Protein AF-A0A7X0U115-F1 (afdb_monomer_lite)

Secondary structure (DSSP, 8-state):
-EEEEEEESSS----EETTTTEEPPP-SGGG--EEEEEEEEEEE---SS-S--PEEEEEEEEE------EE-----

pLDDT: mean 79.02, std 15.34, range [39.66, 93.31]

Organism: NCBI:txid46180

Sequence (76 aa):
MVEVGYYSPGGQIVLYDSLSGTELPNLALNGRKGHYRIRVHHAWFPWKGEAQSGQRLLIMAYPGKGNKEIVHRNRK

Structure (mmCIF, N/CA/C/O backbone):
data_AF-A0A7X0U115-F1
#
_entry.id   AF-A0A7X0U115-F1
#
loop_
_atom_site.group_PDB
_atom_site.id
_atom_site.type_symbol
_atom_site.label_atom_id
_atom_site.label_alt_id
_atom_site.label_comp_id
_atom_site.label_asym_id
_atom_site.label_entity_id
_atom_site.label_seq_id
_atom_site.pdbx_PDB_ins_code
_atom_site.Cartn_x
_atom_site.Cartn_y
_atom_site.Cartn_z
_atom_site.occupancy
_atom_site.B_iso_or_equiv
_atom_site.auth_seq_id
_atom_site.auth_comp_id
_atom_site.auth_asym_id
_atom_site.auth_atom_id
_atom_site.pdbx_PDB_model_num
ATOM 1 N N . MET A 1 1 ? 12.592 -11.611 2.136 1.00 75.81 1 MET A N 1
ATOM 2 C CA . MET A 1 1 ? 11.243 -10.996 2.129 1.00 75.81 1 MET A CA 1
ATOM 3 C C . MET A 1 1 ? 11.254 -9.847 3.123 1.00 75.81 1 MET A C 1
ATOM 5 O O . MET A 1 1 ? 11.837 -10.007 4.187 1.00 75.81 1 MET A O 1
ATOM 9 N N . VAL A 1 2 ? 10.650 -8.708 2.793 1.00 86.50 2 VAL A N 1
ATOM 10 C CA . VAL A 1 2 ? 10.526 -7.566 3.717 1.00 86.50 2 VAL A CA 1
ATOM 11 C C . VAL A 1 2 ? 9.050 -7.321 3.992 1.00 86.50 2 VAL A C 1
ATOM 13 O O . VAL A 1 2 ? 8.247 -7.381 3.065 1.00 86.50 2 VAL A O 1
ATOM 16 N N . GLU A 1 3 ? 8.685 -7.068 5.244 1.00 89.50 3 GLU A N 1
ATOM 17 C CA . GLU A 1 3 ? 7.344 -6.632 5.620 1.00 89.50 3 GLU A CA 1
ATOM 18 C C . GLU A 1 3 ? 7.418 -5.372 6.480 1.00 89.50 3 GLU A C 1
ATOM 20 O O . GLU A 1 3 ? 8.171 -5.312 7.447 1.00 89.50 3 GLU A O 1
ATOM 25 N N . VAL A 1 4 ? 6.606 -4.372 6.154 1.00 88.62 4 VAL A N 1
ATOM 26 C CA . VAL A 1 4 ? 6.538 -3.103 6.885 1.00 88.62 4 VAL A CA 1
ATOM 27 C C . VAL A 1 4 ? 5.104 -2.792 7.290 1.00 88.62 4 VAL A C 1
ATOM 29 O O . VAL A 1 4 ? 4.149 -3.134 6.590 1.00 88.62 4 VAL A O 1
ATOM 32 N N . GLY A 1 5 ? 4.950 -2.135 8.437 1.00 90.88 5 GLY A N 1
ATOM 33 C CA . GLY A 1 5 ? 3.692 -1.500 8.812 1.00 90.88 5 GLY A CA 1
ATOM 34 C C . GLY A 1 5 ? 3.552 -0.147 8.121 1.00 90.88 5 GLY A C 1
ATOM 35 O O . GLY A 1 5 ? 4.498 0.634 8.115 1.00 90.88 5 GLY A O 1
ATOM 36 N N . TYR A 1 6 ? 2.375 0.145 7.572 1.00 88.81 6 TYR A N 1
ATOM 37 C CA . TYR A 1 6 ? 2.074 1.430 6.944 1.00 88.81 6 TYR A CA 1
ATOM 38 C C . TYR A 1 6 ? 0.704 1.940 7.389 1.00 88.81 6 TYR A C 1
ATOM 40 O O . TYR A 1 6 ? -0.262 1.180 7.439 1.00 88.81 6 TYR A O 1
ATOM 48 N N . TYR A 1 7 ? 0.599 3.227 7.711 1.00 91.19 7 TYR A N 1
ATOM 49 C CA . TYR A 1 7 ? -0.681 3.874 7.986 1.00 91.19 7 TYR A CA 1
ATOM 50 C C . TYR A 1 7 ? -1.091 4.700 6.768 1.00 91.19 7 TYR A C 1
ATOM 52 O O . TYR A 1 7 ? -0.396 5.649 6.419 1.00 91.19 7 TYR A O 1
ATOM 60 N N . SER A 1 8 ? -2.211 4.345 6.131 1.00 90.94 8 SER A N 1
ATOM 61 C CA . SER A 1 8 ? -2.776 5.100 5.009 1.00 90.94 8 SER A CA 1
ATOM 62 C C . SER A 1 8 ? -3.875 6.042 5.517 1.00 90.94 8 SER A C 1
ATOM 64 O O . SER A 1 8 ? -5.004 5.593 5.747 1.00 90.94 8 SER A O 1
ATOM 66 N N . PRO A 1 9 ? -3.593 7.344 5.709 1.00 89.88 9 PRO A N 1
ATOM 67 C CA . PRO A 1 9 ? -4.604 8.308 6.144 1.00 89.88 9 PRO A CA 1
ATOM 68 C C . PRO A 1 9 ? -5.619 8.619 5.035 1.00 89.88 9 PRO A C 1
ATOM 70 O O . PRO A 1 9 ? -6.797 8.844 5.310 1.00 89.88 9 PRO A O 1
ATOM 73 N N . GLY A 1 10 ? -5.164 8.618 3.778 1.00 92.38 10 GLY A N 1
ATOM 74 C CA . GLY A 1 10 ? -5.967 8.976 2.608 1.00 92.38 10 GLY A CA 1
ATOM 75 C C . GLY A 1 10 ? -6.707 7.807 1.960 1.00 92.38 10 GLY A C 1
ATOM 76 O O . GLY A 1 10 ? -7.587 8.043 1.142 1.00 92.38 10 GLY A O 1
ATOM 77 N N . GLY A 1 11 ? -6.387 6.559 2.319 1.00 92.75 11 GLY A N 1
ATOM 78 C CA . GLY A 1 11 ? -6.914 5.393 1.604 1.00 92.75 11 GLY A CA 1
ATOM 79 C C . GLY A 1 11 ? -6.255 5.198 0.238 1.00 92.75 11 GLY A C 1
ATOM 80 O O . GLY A 1 11 ? -6.856 4.644 -0.679 1.00 92.75 11 GLY A O 1
ATOM 81 N N . GLN A 1 12 ? -5.021 5.674 0.095 1.00 93.31 12 GLN A N 1
ATOM 82 C CA . GLN A 1 12 ? -4.190 5.484 -1.084 1.00 93.31 12 GLN A CA 1
ATOM 83 C C . GLN A 1 12 ? -2.828 4.948 -0.655 1.00 93.31 12 GLN A C 1
ATOM 85 O O . GLN A 1 12 ? -2.278 5.359 0.372 1.00 93.31 12 GLN A O 1
ATOM 90 N N . ILE A 1 13 ? -2.329 3.981 -1.417 1.00 92.75 13 ILE A N 1
ATOM 91 C CA . ILE A 1 13 ? -0.999 3.393 -1.287 1.00 92.75 13 ILE A CA 1
ATOM 92 C C . ILE A 1 13 ? -0.489 3.209 -2.713 1.00 92.75 13 ILE A C 1
ATOM 94 O O . ILE A 1 13 ? -0.817 2.222 -3.366 1.00 92.75 13 ILE A O 1
ATOM 98 N N . VAL A 1 14 ? 0.268 4.186 -3.201 1.00 92.00 14 VAL A N 1
ATOM 99 C CA . VAL A 1 14 ? 0.818 4.201 -4.560 1.00 92.00 14 VAL A CA 1
ATOM 100 C C . VAL A 1 14 ? 2.329 4.046 -4.469 1.00 92.00 14 VAL A C 1
ATOM 102 O O . VAL A 1 14 ? 2.968 4.644 -3.602 1.00 92.00 14 VAL A O 1
ATOM 105 N N . LEU A 1 15 ? 2.887 3.210 -5.339 1.00 88.44 15 LEU A N 1
ATOM 106 C CA . LEU A 1 15 ? 4.326 3.016 -5.455 1.00 88.44 15 LEU A CA 1
ATOM 107 C C . LEU A 1 15 ? 4.787 3.595 -6.780 1.00 88.44 15 LEU A C 1
ATOM 109 O O . LEU A 1 15 ? 4.204 3.303 -7.819 1.00 88.44 15 LEU A O 1
ATOM 113 N N . TYR A 1 16 ? 5.836 4.397 -6.715 1.00 90.06 16 TYR A N 1
ATOM 114 C CA . TYR A 1 16 ? 6.351 5.140 -7.847 1.00 90.06 16 TYR A CA 1
ATOM 115 C C . TYR A 1 16 ? 7.844 4.866 -7.989 1.00 90.06 16 TYR A C 1
ATOM 117 O O . TYR A 1 16 ? 8.603 5.026 -7.029 1.00 90.06 16 TYR A O 1
ATOM 125 N N . ASP A 1 17 ? 8.254 4.434 -9.176 1.00 85.94 17 ASP A N 1
ATOM 126 C CA . ASP A 1 17 ? 9.653 4.386 -9.572 1.00 85.94 17 ASP A CA 1
ATOM 127 C C . ASP A 1 17 ? 10.025 5.719 -10.225 1.00 85.94 17 ASP A C 1
ATOM 129 O O . ASP A 1 17 ? 9.670 5.993 -11.371 1.00 85.94 17 ASP A O 1
ATOM 133 N N . SER A 1 18 ? 10.768 6.547 -9.493 1.00 84.06 18 SER A N 1
ATOM 134 C CA . SER A 1 18 ? 11.185 7.866 -9.963 1.00 84.06 18 SER A CA 1
ATOM 135 C C . SER A 1 18 ? 12.185 7.842 -11.112 1.00 84.06 18 SER A C 1
ATOM 137 O O . SER A 1 18 ? 12.345 8.869 -11.768 1.00 84.06 18 SER A O 1
ATOM 139 N N . LEU A 1 19 ? 12.843 6.708 -11.370 1.00 86.75 19 LEU A N 1
ATOM 140 C CA . LEU A 1 19 ? 13.822 6.584 -12.448 1.00 86.75 19 LEU A CA 1
ATOM 141 C C . LEU A 1 19 ? 13.154 6.288 -13.790 1.00 86.75 19 LEU A C 1
ATOM 143 O O . LEU A 1 19 ? 13.535 6.871 -14.801 1.00 86.75 19 LEU A O 1
ATOM 147 N N . SER A 1 20 ? 12.161 5.397 -13.806 1.00 85.25 20 SER A N 1
ATOM 148 C CA . SER A 1 20 ? 11.406 5.075 -15.025 1.00 85.25 20 SER A CA 1
ATOM 149 C C . SER A 1 20 ? 10.143 5.920 -15.207 1.00 85.25 20 SER A C 1
ATOM 151 O O . SER A 1 20 ? 9.570 5.926 -16.293 1.00 85.25 20 SER A O 1
ATOM 1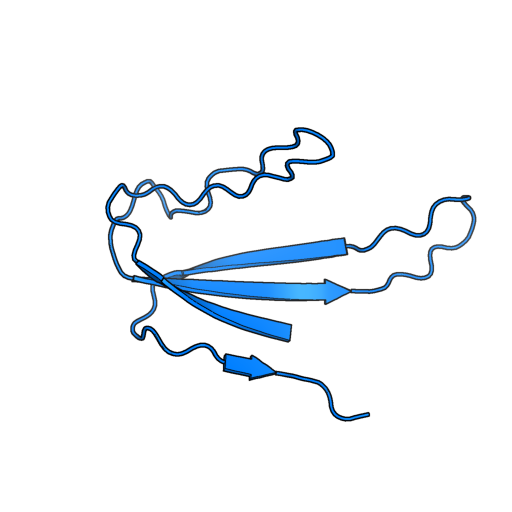53 N N . GLY A 1 21 ? 9.690 6.613 -14.158 1.00 88.06 21 GLY A N 1
ATOM 154 C CA . GLY A 1 21 ? 8.391 7.286 -14.128 1.00 88.06 21 GLY A CA 1
ATOM 155 C C . GLY A 1 21 ? 7.210 6.322 -13.982 1.00 88.06 21 GLY A C 1
ATOM 156 O O . GLY A 1 21 ? 6.063 6.725 -14.166 1.00 88.06 21 GLY A O 1
ATOM 157 N N . THR A 1 22 ? 7.467 5.046 -13.678 1.00 86.75 22 THR A N 1
ATOM 158 C CA . THR A 1 22 ? 6.418 4.029 -13.573 1.00 86.75 22 THR A CA 1
ATOM 159 C C . THR A 1 22 ? 5.665 4.173 -12.258 1.00 86.75 22 THR A C 1
ATOM 161 O O . THR A 1 22 ? 6.244 4.062 -11.176 1.00 86.75 22 THR A O 1
ATOM 164 N N . GLU A 1 23 ? 4.350 4.338 -12.349 1.00 89.19 23 GLU A N 1
ATOM 165 C CA . GLU A 1 23 ? 3.440 4.267 -11.211 1.00 89.19 23 GLU A CA 1
ATOM 166 C C . GLU A 1 23 ? 2.746 2.899 -11.170 1.00 89.19 23 GLU A C 1
ATOM 168 O O . GLU A 1 23 ? 2.242 2.403 -12.180 1.00 89.19 23 GLU A O 1
ATOM 173 N N . LEU A 1 24 ? 2.725 2.271 -9.995 1.00 86.88 24 LEU A N 1
ATOM 174 C CA . LEU A 1 24 ? 1.991 1.032 -9.762 1.00 86.88 24 LEU A CA 1
ATOM 175 C C . LEU A 1 24 ? 0.557 1.321 -9.292 1.00 86.88 24 LEU A C 1
ATOM 177 O O . LEU A 1 24 ? 0.312 2.351 -8.661 1.00 86.88 24 LEU A O 1
ATOM 181 N N . PRO A 1 25 ? -0.389 0.387 -9.513 1.00 89.38 25 PRO A N 1
ATOM 182 C CA . PRO A 1 25 ? -1.768 0.548 -9.067 1.00 89.38 25 PRO A CA 1
ATOM 183 C C . PRO A 1 25 ? -1.887 0.850 -7.571 1.00 89.38 25 PRO A C 1
ATOM 185 O O . PRO A 1 25 ? -1.105 0.354 -6.757 1.00 89.38 25 PRO A O 1
ATOM 188 N N . ASN A 1 26 ? -2.929 1.597 -7.199 1.00 92.06 26 ASN A N 1
ATOM 189 C CA . ASN A 1 26 ? -3.259 1.837 -5.798 1.00 92.06 26 ASN A CA 1
ATOM 190 C C . ASN A 1 26 ? -3.529 0.509 -5.069 1.00 92.06 26 ASN A C 1
ATOM 192 O O . ASN A 1 26 ? -4.467 -0.216 -5.397 1.00 92.06 26 ASN A O 1
ATOM 196 N N . LEU A 1 27 ? -2.725 0.223 -4.048 1.00 92.12 27 LEU A N 1
ATOM 197 C CA . LEU A 1 27 ? -2.787 -1.010 -3.265 1.00 92.12 27 LEU A CA 1
ATOM 198 C C . LEU A 1 27 ? -3.741 -0.922 -2.066 1.00 92.12 27 LEU A C 1
ATOM 200 O O . LEU A 1 27 ? -3.942 -1.912 -1.360 1.00 92.12 27 LEU A O 1
ATOM 204 N N . ALA A 1 28 ? -4.321 0.248 -1.792 1.00 91.75 28 ALA A N 1
ATOM 205 C CA . ALA A 1 28 ? -5.319 0.379 -0.740 1.00 91.75 28 ALA A CA 1
ATOM 206 C C . ALA A 1 28 ? -6.592 -0.393 -1.113 1.00 91.75 28 ALA A C 1
ATOM 208 O O . ALA A 1 28 ? -7.154 -0.216 -2.192 1.00 91.75 28 ALA A O 1
ATOM 209 N N . LEU A 1 29 ? -7.092 -1.210 -0.187 1.00 89.00 29 LEU A N 1
ATOM 210 C CA . LEU A 1 29 ? -8.285 -2.023 -0.414 1.00 89.00 29 LEU A CA 1
ATOM 211 C C . LEU A 1 29 ? -9.521 -1.131 -0.512 1.00 89.00 29 LEU A C 1
ATOM 213 O O . LEU A 1 29 ? -10.031 -0.679 0.511 1.00 89.00 29 LEU A O 1
ATOM 217 N N . ASN A 1 30 ? -10.002 -0.879 -1.730 1.00 88.50 30 ASN A N 1
ATOM 218 C CA . ASN A 1 30 ? -11.197 -0.074 -2.006 1.00 88.50 30 ASN A CA 1
ATOM 219 C C . ASN A 1 30 ? -11.199 1.280 -1.270 1.00 88.50 30 ASN A C 1
ATOM 221 O O . ASN A 1 30 ? -12.197 1.671 -0.668 1.00 88.50 30 ASN A O 1
ATOM 225 N N . GLY A 1 31 ? -10.058 1.977 -1.242 1.00 88.25 31 GLY A N 1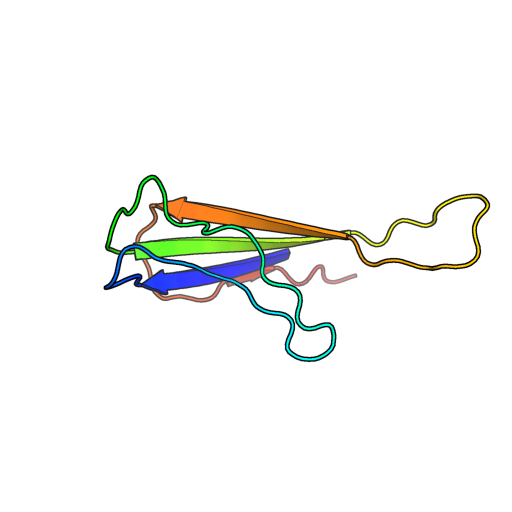
ATOM 226 C CA . GLY A 1 31 ? -9.951 3.276 -0.566 1.00 88.25 31 GLY A CA 1
ATOM 227 C C . GLY A 1 31 ? -9.935 3.204 0.967 1.00 88.25 31 GLY A C 1
ATOM 228 O O . GLY A 1 31 ? -10.066 4.228 1.642 1.00 88.25 31 GLY A O 1
ATOM 229 N N . ARG A 1 32 ? -9.789 2.010 1.556 1.00 90.44 32 ARG A N 1
ATOM 230 C CA . ARG A 1 32 ? -9.767 1.840 3.011 1.00 90.44 32 ARG A CA 1
ATOM 231 C C . ARG A 1 32 ? -8.601 2.606 3.630 1.00 90.44 32 ARG A C 1
ATOM 233 O O . ARG A 1 32 ? -7.436 2.381 3.303 1.00 90.44 32 ARG A O 1
ATOM 240 N N . LYS A 1 33 ? -8.935 3.429 4.618 1.00 92.69 33 LYS A N 1
ATOM 241 C CA . LYS A 1 33 ? -7.991 4.121 5.498 1.00 92.69 33 LYS A CA 1
ATOM 242 C C . LYS A 1 33 ? -7.538 3.210 6.641 1.00 92.69 33 LYS A C 1
ATOM 244 O O . LYS A 1 33 ? -8.233 2.259 7.012 1.00 92.69 33 LYS A O 1
ATOM 249 N N . GLY A 1 34 ? -6.394 3.527 7.233 1.00 91.56 34 GLY A N 1
ATOM 250 C CA . GLY A 1 34 ? -5.902 2.873 8.443 1.00 91.56 34 GLY A CA 1
ATOM 251 C C . GLY A 1 34 ? -4.630 2.058 8.237 1.00 91.56 34 GLY A C 1
ATOM 252 O O . GLY A 1 34 ? -3.850 2.315 7.324 1.00 91.56 34 GLY A O 1
ATOM 253 N N . HIS A 1 35 ? -4.398 1.097 9.133 1.00 92.94 35 HIS A N 1
ATOM 254 C CA . HIS A 1 35 ? -3.158 0.324 9.161 1.00 92.94 35 HIS A CA 1
ATOM 255 C C . HIS A 1 35 ? -3.159 -0.849 8.178 1.00 92.94 35 HIS A C 1
ATOM 257 O O . HIS A 1 35 ? -4.079 -1.675 8.149 1.00 92.94 35 HIS A O 1
ATOM 263 N N . TYR A 1 36 ? -2.060 -0.937 7.443 1.00 92.88 36 TYR A N 1
ATOM 264 C CA . TYR A 1 36 ? -1.722 -1.986 6.505 1.00 92.88 36 TYR A CA 1
ATOM 265 C C . TYR A 1 36 ? -0.391 -2.626 6.875 1.00 92.88 36 TYR A C 1
ATOM 267 O O . TYR A 1 36 ? 0.479 -2.019 7.504 1.00 92.88 36 TYR A O 1
ATOM 275 N N . ARG A 1 37 ? -0.223 -3.854 6.404 1.00 91.81 37 ARG A N 1
ATOM 276 C CA . ARG A 1 37 ? 1.068 -4.504 6.236 1.00 91.81 37 ARG A CA 1
ATOM 277 C C . ARG A 1 37 ? 1.376 -4.551 4.751 1.00 91.81 37 ARG A C 1
ATOM 279 O O . ARG A 1 37 ? 0.555 -5.031 3.970 1.00 91.81 37 ARG A O 1
ATOM 286 N N . ILE A 1 38 ? 2.543 -4.037 4.381 1.00 90.81 38 ILE A N 1
ATOM 287 C CA . ILE A 1 38 ? 3.067 -4.108 3.021 1.00 90.81 38 ILE A CA 1
ATOM 288 C C . ILE A 1 38 ? 4.173 -5.153 3.024 1.00 90.81 38 ILE A C 1
ATOM 290 O O . ILE A 1 38 ? 5.160 -5.010 3.745 1.00 90.81 38 ILE A O 1
ATOM 294 N N . ARG A 1 39 ? 4.006 -6.207 2.231 1.00 90.31 39 ARG A N 1
ATOM 295 C CA . ARG A 1 39 ? 4.955 -7.311 2.108 1.00 90.31 39 ARG A CA 1
ATOM 296 C C . ARG A 1 39 ? 5.545 -7.333 0.707 1.00 90.31 39 ARG A C 1
ATOM 298 O O . ARG A 1 39 ? 4.809 -7.357 -0.275 1.00 90.31 39 ARG A O 1
ATOM 305 N N . VAL A 1 40 ? 6.871 -7.368 0.631 1.00 88.56 40 VAL A N 1
ATOM 306 C CA . VAL A 1 40 ? 7.637 -7.387 -0.615 1.00 88.56 40 VAL A CA 1
ATOM 307 C C . VAL A 1 40 ? 8.442 -8.679 -0.707 1.00 88.56 40 VAL A C 1
ATOM 309 O O . VAL A 1 40 ? 9.318 -8.973 0.121 1.00 88.56 40 VAL A O 1
ATOM 312 N N . HIS A 1 41 ? 8.160 -9.448 -1.753 1.00 84.75 41 HIS A N 1
ATOM 313 C CA . HIS A 1 41 ? 8.958 -10.595 -2.160 1.00 84.75 41 HIS A CA 1
ATOM 314 C C . HIS A 1 41 ? 9.831 -10.201 -3.350 1.00 84.75 41 HIS A C 1
ATOM 316 O O . HIS A 1 41 ? 9.326 -9.764 -4.382 1.00 84.75 41 HIS A O 1
ATOM 322 N N . HIS A 1 42 ? 11.141 -10.382 -3.197 1.00 78.44 42 HIS A N 1
ATOM 323 C CA . HIS A 1 42 ? 12.087 -10.343 -4.304 1.00 78.44 42 HIS A CA 1
ATOM 324 C C . HIS A 1 42 ? 12.269 -11.763 -4.835 1.00 78.44 42 HIS A C 1
ATOM 326 O O . HIS A 1 42 ? 12.588 -12.674 -4.070 1.00 78.44 42 HIS A O 1
ATOM 332 N N . ALA A 1 43 ? 12.075 -11.947 -6.135 1.00 70.19 43 ALA A N 1
ATOM 333 C CA . ALA A 1 43 ? 12.438 -13.176 -6.819 1.00 70.19 43 ALA A CA 1
ATOM 334 C C . ALA A 1 43 ? 13.440 -12.842 -7.926 1.00 70.19 43 ALA A C 1
ATOM 336 O O . ALA A 1 43 ? 13.165 -12.016 -8.800 1.00 70.19 43 ALA A O 1
ATOM 337 N N . TRP A 1 44 ? 14.610 -13.481 -7.863 1.00 57.09 44 TRP A N 1
ATOM 338 C CA . TRP A 1 44 ? 15.581 -13.471 -8.950 1.00 57.09 44 TRP A CA 1
ATOM 339 C C . TRP A 1 44 ?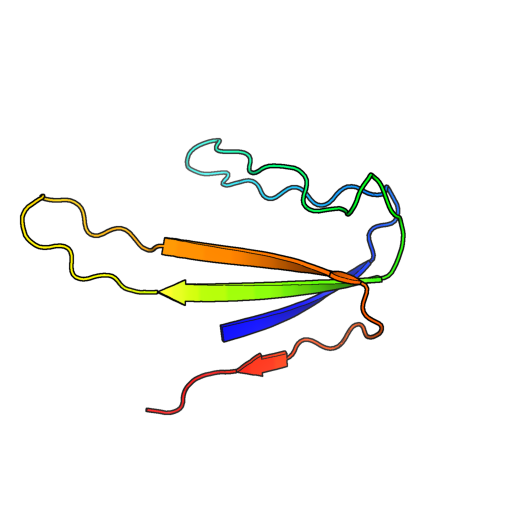 15.224 -14.617 -9.891 1.00 57.09 44 TRP A C 1
ATOM 341 O O . TRP A 1 44 ? 15.353 -15.782 -9.513 1.00 57.09 44 TRP A O 1
ATOM 351 N N . PHE A 1 45 ? 14.724 -14.305 -11.083 1.00 56.00 45 PHE A N 1
ATOM 352 C CA . PHE A 1 45 ? 14.436 -15.323 -12.087 1.00 56.00 45 PHE A CA 1
ATOM 353 C C . PHE A 1 45 ? 15.612 -15.409 -13.067 1.00 56.00 45 PHE A C 1
ATOM 355 O O . PHE A 1 45 ? 15.880 -14.433 -13.766 1.00 56.00 45 PHE A O 1
ATOM 362 N N . PRO A 1 46 ? 16.316 -16.552 -13.161 1.00 49.34 46 PRO A N 1
ATOM 363 C CA . PRO A 1 46 ? 17.183 -16.818 -14.297 1.00 49.34 46 PRO A CA 1
ATOM 364 C C . PRO 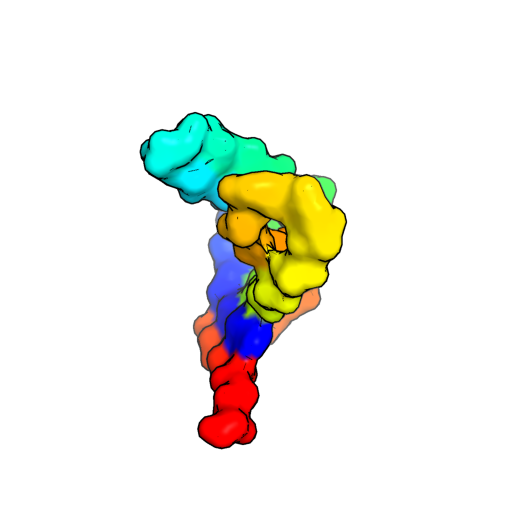A 1 46 ? 16.278 -17.185 -15.476 1.00 49.34 46 PRO A C 1
ATOM 366 O O . PRO A 1 46 ? 15.816 -18.321 -15.578 1.00 49.34 46 PRO A O 1
ATOM 369 N N . TRP A 1 47 ? 15.939 -16.226 -16.335 1.00 50.34 47 TRP A N 1
ATOM 370 C CA . TRP A 1 47 ? 15.128 -16.537 -17.509 1.00 50.34 47 TRP A CA 1
ATOM 371 C C . TRP A 1 47 ? 16.017 -17.049 -18.641 1.00 50.34 47 TRP A C 1
ATOM 373 O O . TRP A 1 47 ? 16.982 -16.403 -19.047 1.00 50.34 47 TRP A O 1
ATOM 383 N N . LYS A 1 48 ? 15.714 -18.260 -19.121 1.00 46.31 48 LYS A N 1
ATOM 384 C CA . LYS A 1 48 ? 16.303 -18.823 -20.336 1.00 46.31 48 LYS A CA 1
ATOM 385 C C . LYS A 1 48 ? 15.950 -17.904 -21.511 1.00 46.31 48 LYS A C 1
ATOM 387 O O . LYS A 1 48 ? 14.789 -17.854 -21.894 1.00 46.31 48 LYS A O 1
ATOM 392 N N . GLY A 1 49 ? 16.957 -17.279 -22.119 1.00 56.66 49 GLY A N 1
ATOM 393 C CA . GLY A 1 49 ? 16.923 -16.958 -23.548 1.00 56.66 49 GLY A CA 1
ATOM 394 C C . GLY A 1 49 ? 16.814 -15.497 -23.982 1.00 56.66 49 GLY A C 1
ATOM 395 O O . GLY A 1 49 ? 16.981 -15.270 -25.171 1.00 56.66 49 GLY A O 1
ATOM 396 N N . GLU A 1 50 ? 16.629 -14.506 -23.105 1.00 49.94 50 GLU A N 1
ATOM 397 C CA . GLU A 1 50 ? 16.614 -13.094 -23.536 1.00 49.94 50 GLU A CA 1
ATOM 398 C C . GLU A 1 50 ? 17.450 -12.178 -22.633 1.00 49.94 50 GLU A C 1
ATOM 400 O O . GLU A 1 50 ? 17.563 -12.374 -21.424 1.00 49.94 50 GLU A O 1
ATOM 405 N N . ALA A 1 51 ? 18.078 -11.185 -23.264 1.00 52.34 51 ALA A N 1
ATOM 406 C CA . ALA A 1 51 ? 19.212 -10.390 -22.791 1.00 52.34 51 ALA A CA 1
ATOM 407 C C . ALA A 1 51 ? 18.910 -9.360 -21.680 1.00 52.34 51 ALA A C 1
ATOM 409 O O . ALA A 1 51 ? 19.630 -8.371 -21.551 1.00 52.34 51 ALA A O 1
ATOM 410 N N . GLN A 1 52 ? 17.870 -9.558 -20.867 1.00 51.28 52 GLN A N 1
ATOM 411 C CA . GLN A 1 52 ? 17.546 -8.659 -19.757 1.00 51.28 52 GLN A CA 1
ATOM 412 C C . GLN A 1 52 ? 17.265 -9.449 -18.479 1.00 51.28 52 GLN A C 1
ATOM 414 O O . GLN A 1 52 ? 16.199 -10.028 -18.283 1.00 51.28 52 GLN A O 1
ATOM 419 N N . SER A 1 53 ? 18.241 -9.457 -17.571 1.00 53.91 53 SER A N 1
ATOM 420 C CA . SER A 1 53 ? 18.032 -9.901 -16.196 1.00 53.91 53 SER A CA 1
ATOM 421 C C . SER A 1 53 ? 17.084 -8.924 -15.493 1.00 53.91 53 SER A C 1
ATOM 423 O O . SER A 1 53 ? 17.486 -7.813 -15.151 1.00 53.91 53 SER A O 1
ATOM 425 N N . GLY A 1 54 ? 15.829 -9.322 -15.288 1.00 61.81 54 GLY A N 1
ATOM 426 C CA . GLY A 1 54 ? 14.839 -8.538 -14.550 1.00 61.81 54 GLY A CA 1
ATOM 427 C C . GLY A 1 54 ? 14.647 -9.050 -13.123 1.00 61.81 54 GLY A C 1
ATOM 428 O O . GLY A 1 54 ? 14.536 -10.255 -12.890 1.00 61.81 54 GLY A O 1
ATOM 429 N N . GLN A 1 55 ? 14.556 -8.139 -12.155 1.00 69.00 55 GLN A N 1
ATOM 430 C CA . GLN A 1 55 ? 14.098 -8.474 -10.807 1.00 69.00 55 GLN A CA 1
ATOM 431 C C . GLN A 1 55 ? 12.570 -8.384 -10.762 1.00 69.00 55 GLN A C 1
ATOM 433 O O . GLN A 1 55 ? 12.001 -7.324 -11.016 1.00 69.00 55 GLN A O 1
ATOM 438 N N . ARG A 1 56 ? 11.887 -9.479 -10.402 1.00 76.69 56 ARG A N 1
ATOM 439 C CA . ARG A 1 56 ? 10.429 -9.461 -10.219 1.00 76.69 56 ARG A CA 1
ATOM 440 C C . ARG A 1 56 ? 10.098 -9.179 -8.759 1.00 76.69 56 ARG A C 1
ATOM 442 O O . ARG A 1 56 ? 10.562 -9.881 -7.856 1.00 76.69 56 ARG A O 1
ATOM 449 N N . LEU A 1 57 ? 9.281 -8.153 -8.541 1.00 81.31 57 LEU A N 1
ATOM 450 C CA . LEU A 1 57 ? 8.738 -7.803 -7.235 1.00 81.31 57 LEU A CA 1
ATOM 451 C C . LEU A 1 57 ? 7.285 -8.271 -7.157 1.00 81.31 57 LEU A C 1
ATOM 453 O O . LEU A 1 57 ? 6.474 -7.941 -8.019 1.00 81.31 57 LEU A O 1
ATOM 457 N N . LEU A 1 58 ? 6.957 -9.031 -6.115 1.00 86.31 58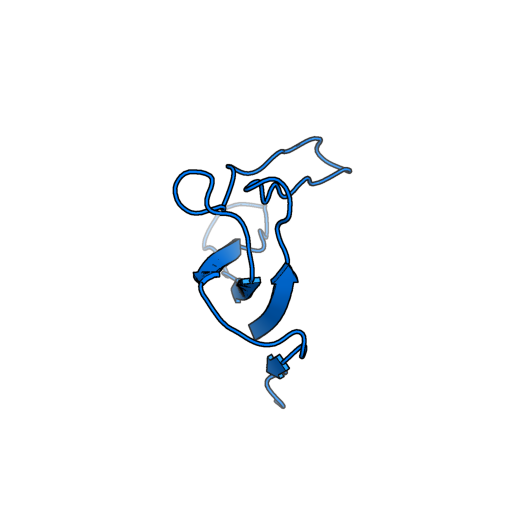 LEU A N 1
ATOM 458 C CA . LEU A 1 58 ? 5.573 -9.229 -5.695 1.00 86.31 58 LEU A CA 1
ATOM 459 C C . LEU A 1 58 ? 5.342 -8.381 -4.448 1.00 86.31 58 LEU A C 1
ATOM 461 O O . LEU A 1 58 ? 5.967 -8.614 -3.409 1.00 86.31 58 LEU A O 1
ATOM 465 N N . ILE A 1 59 ? 4.451 -7.402 -4.574 1.00 89.25 59 ILE A N 1
ATOM 466 C CA . ILE A 1 59 ? 4.096 -6.460 -3.517 1.00 89.25 59 ILE A CA 1
ATOM 467 C C . ILE A 1 59 ? 2.646 -6.713 -3.129 1.00 89.25 59 ILE A C 1
ATOM 469 O O . ILE A 1 59 ? 1.762 -6.721 -3.981 1.00 89.25 59 ILE A O 1
ATOM 473 N N . MET A 1 60 ? 2.406 -6.929 -1.842 1.00 90.94 60 MET A N 1
ATOM 474 C CA . MET A 1 60 ? 1.075 -7.173 -1.298 1.00 90.94 60 MET A CA 1
ATOM 475 C C . MET A 1 60 ? 0.792 -6.179 -0.181 1.00 90.94 60 MET A C 1
ATOM 477 O O . MET A 1 60 ? 1.626 -6.008 0.706 1.00 90.94 60 MET A O 1
ATOM 481 N N . ALA A 1 61 ? -0.393 -5.573 -0.197 1.00 92.25 61 ALA A N 1
ATOM 482 C CA . ALA A 1 61 ? -0.904 -4.762 0.900 1.00 92.25 61 ALA A CA 1
ATOM 483 C C . ALA A 1 61 ? -2.158 -5.423 1.477 1.00 92.25 61 ALA A C 1
ATOM 485 O O . ALA A 1 61 ? -3.097 -5.738 0.750 1.00 92.25 61 ALA A O 1
ATOM 486 N N . TYR A 1 62 ? -2.179 -5.638 2.789 1.00 91.44 62 TYR A N 1
ATOM 487 C CA . TYR A 1 62 ? -3.332 -6.212 3.483 1.00 91.44 62 TYR A CA 1
ATOM 488 C C . TYR A 1 62 ? -3.553 -5.531 4.837 1.00 91.44 62 TYR A C 1
ATOM 490 O O . TYR A 1 62 ? -2.611 -4.967 5.401 1.00 91.44 62 TYR A O 1
ATOM 498 N N . PRO A 1 63 ? -4.781 -5.542 5.387 1.00 91.25 63 PRO A N 1
ATOM 499 C CA . PRO A 1 63 ? -5.062 -4.897 6.659 1.00 91.25 63 PRO A CA 1
ATOM 500 C C . PRO A 1 63 ? -4.302 -5.593 7.782 1.00 91.25 63 PRO A C 1
ATOM 502 O O . PRO A 1 63 ? -4.337 -6.816 7.900 1.00 91.25 63 PRO A O 1
ATOM 505 N N . GLY A 1 64 ? -3.657 -4.825 8.652 1.00 85.69 64 GLY A N 1
ATOM 506 C CA . GLY A 1 64 ? -2.938 -5.402 9.781 1.00 85.69 64 GLY A CA 1
ATOM 507 C C . GLY A 1 64 ? -2.484 -4.340 10.763 1.00 85.69 64 GLY A C 1
ATOM 508 O O . GLY A 1 64 ? -2.099 -3.244 10.370 1.00 85.69 64 GLY A O 1
ATOM 509 N N . LYS A 1 65 ? -2.538 -4.658 12.059 1.00 73.75 65 LYS A N 1
ATOM 510 C CA . LYS A 1 65 ? -2.075 -3.755 13.117 1.00 73.75 65 LYS A CA 1
ATOM 511 C C . LYS A 1 65 ? -0.554 -3.875 13.289 1.00 73.75 65 LYS A C 1
ATOM 513 O O . LYS A 1 65 ? 0.017 -4.968 13.220 1.00 73.75 65 LYS A O 1
ATOM 518 N N . GLY A 1 66 ? 0.096 -2.744 13.547 1.00 65.56 66 GLY A N 1
ATOM 519 C CA . GLY A 1 66 ? 1.491 -2.674 13.980 1.00 65.56 66 GLY A CA 1
ATOM 520 C C . GLY A 1 66 ? 2.399 -1.918 13.018 1.00 65.56 66 GLY A C 1
ATOM 521 O O . GLY A 1 66 ? 2.476 -2.235 11.838 1.00 65.56 66 GLY A O 1
ATOM 522 N N . ASN A 1 67 ? 3.130 -0.956 13.579 1.00 65.44 67 ASN A N 1
ATOM 523 C CA . ASN A 1 67 ? 4.098 -0.107 12.878 1.00 65.44 67 ASN A CA 1
ATOM 524 C C . ASN A 1 67 ? 5.503 -0.735 12.829 1.00 65.44 67 ASN A C 1
ATOM 526 O O . ASN A 1 67 ? 6.456 -0.086 12.417 1.00 65.44 67 ASN A O 1
ATOM 530 N N . LYS A 1 68 ? 5.661 -1.974 13.315 1.00 69.06 68 LYS A N 1
ATOM 531 C CA . LYS A 1 68 ? 6.961 -2.646 13.360 1.00 69.06 68 LYS A CA 1
ATOM 532 C C . LYS A 1 68 ? 7.304 -3.209 11.988 1.00 69.06 68 LYS A C 1
ATOM 534 O O . LYS A 1 68 ? 6.570 -4.053 11.467 1.00 69.06 68 LYS A O 1
ATOM 539 N N . GLU A 1 69 ? 8.435 -2.765 11.464 1.00 69.81 69 GLU A N 1
ATOM 540 C CA . GLU A 1 69 ? 9.125 -3.402 10.353 1.00 69.81 69 GLU A CA 1
ATOM 541 C C . GLU 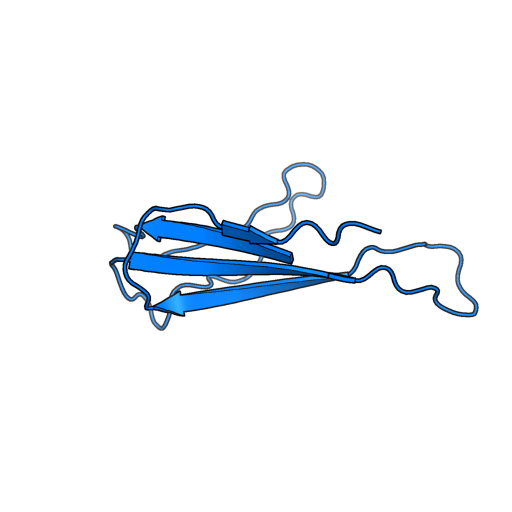A 1 69 ? 9.612 -4.798 10.768 1.00 69.81 69 GLU A C 1
ATOM 543 O O . GLU A 1 69 ? 10.167 -4.992 11.850 1.00 69.81 69 GLU A O 1
ATOM 548 N N . ILE A 1 70 ? 9.360 -5.781 9.908 1.00 74.19 70 ILE A N 1
ATOM 549 C CA . ILE A 1 70 ? 9.806 -7.162 10.046 1.00 74.19 70 ILE A CA 1
ATOM 550 C C . ILE A 1 70 ? 10.606 -7.500 8.788 1.00 74.19 70 ILE A C 1
ATOM 552 O O . ILE A 1 70 ? 10.064 -7.780 7.716 1.00 74.19 70 ILE A O 1
ATOM 556 N N . VAL A 1 71 ? 11.930 -7.491 8.920 1.00 71.62 71 VAL A N 1
ATOM 557 C CA . VAL A 1 71 ? 12.833 -7.889 7.840 1.00 71.62 71 VAL A CA 1
ATOM 558 C C . VAL A 1 71 ? 13.153 -9.373 7.977 1.00 71.62 71 VAL A C 1
ATOM 560 O O . VAL A 1 71 ? 13.915 -9.780 8.851 1.00 71.62 71 VAL A O 1
ATOM 563 N N . HIS A 1 72 ? 12.628 -10.195 7.068 1.00 64.75 72 HIS A N 1
ATOM 564 C CA . HIS A 1 72 ? 13.073 -11.579 6.919 1.00 64.75 72 HIS A CA 1
ATOM 565 C C . HIS A 1 72 ? 14.238 -11.624 5.923 1.00 64.75 72 HIS A C 1
ATOM 567 O O . HIS A 1 72 ? 14.061 -11.840 4.714 1.00 64.75 72 HIS A O 1
ATOM 573 N N . ARG A 1 73 ? 15.456 -11.403 6.433 1.00 58.94 73 ARG A N 1
ATOM 574 C CA . ARG A 1 73 ? 16.688 -11.703 5.694 1.00 58.94 73 ARG A CA 1
ATOM 575 C C . ARG A 1 73 ? 16.900 -13.215 5.757 1.00 58.94 73 ARG A C 1
ATOM 577 O O . ARG A 1 73 ? 17.110 -13.756 6.839 1.00 58.94 73 ARG A O 1
ATOM 584 N N . ASN A 1 74 ? 16.854 -13.893 4.610 1.00 52.66 74 ASN A N 1
ATOM 585 C CA . ASN A 1 74 ? 17.388 -15.251 4.523 1.00 52.66 74 ASN A CA 1
ATOM 586 C C . ASN A 1 74 ? 18.876 -15.162 4.882 1.00 52.66 74 ASN A C 1
ATOM 588 O O . ASN A 1 74 ? 19.657 -14.613 4.107 1.00 52.66 74 ASN A O 1
ATOM 592 N N . ARG A 1 75 ? 19.258 -15.642 6.071 1.00 47.62 75 ARG A N 1
ATOM 593 C CA . ARG A 1 75 ? 20.640 -16.044 6.334 1.00 47.62 75 ARG A CA 1
ATOM 594 C C . ARG A 1 75 ? 20.881 -17.265 5.449 1.00 47.62 75 ARG A C 1
ATOM 596 O O . ARG A 1 75 ? 20.397 -18.347 5.767 1.00 47.62 75 ARG A O 1
ATOM 603 N N . LYS A 1 76 ? 21.507 -17.051 4.296 1.00 39.66 76 LYS A N 1
ATOM 604 C CA . LYS A 1 76 ? 22.372 -18.074 3.717 1.00 39.66 76 LYS A CA 1
ATOM 605 C C . LYS A 1 76 ? 23.751 -17.885 4.320 1.00 39.66 76 LYS A C 1
ATOM 607 O O . LYS A 1 76 ? 24.120 -16.703 4.507 1.00 39.66 76 LYS A O 1
#

Radius of gyration: 14.82 Å; chains: 1; bounding box: 34×28×38 Å

Foldseek 3Di:
DKKFKDFAQFLFDWDADPVVRDIDDTQRDVSDGTIKIKDKDWDFDPDPDDDDRDIDIDIHIDHDDDRDIDDDDPPD